Protein AF-A0A8T4BWG8-F1 (afdb_monomer_lite)

Secondary structure (DSSP, 8-state):
----TTBTTTB-SSHHHHHHHHHHHHHHTTSS---S---S---------S-HHHH-

Structure (mmCIF, N/CA/C/O backbone):
data_AF-A0A8T4BWG8-F1
#
_entry.id   AF-A0A8T4BWG8-F1
#
loop_
_atom_site.group_PDB
_atom_site.id
_atom_site.type_symbol
_atom_site.label_atom_id
_atom_site.label_alt_id
_atom_site.label_comp_id
_atom_site.label_asym_id
_atom_site.label_entity_id
_atom_site.label_seq_id
_atom_site.pdbx_PDB_ins_code
_atom_site.Cartn_x
_atom_site.Cartn_y
_atom_site.Cartn_z
_atom_site.occupancy
_atom_site.B_iso_or_equiv
_atom_site.auth_seq_id
_atom_site.auth_comp_id
_atom_site.auth_asym_id
_atom_site.auth_atom_id
_atom_site.pdbx_PDB_model_num
ATOM 1 N N . MET A 1 1 ? -1.249 -19.857 -10.368 1.00 81.00 1 MET A N 1
ATOM 2 C CA . MET A 1 1 ? -0.786 -18.650 -9.644 1.00 81.00 1 MET A CA 1
ATOM 3 C C . MET A 1 1 ? -1.297 -17.430 -10.403 1.00 81.00 1 MET A C 1
ATOM 5 O O . MET A 1 1 ? -1.201 -17.441 -11.623 1.00 81.00 1 MET A O 1
ATOM 9 N N . ARG A 1 2 ? -1.913 -16.441 -9.741 1.00 91.94 2 ARG A N 1
ATOM 10 C CA . ARG A 1 2 ? -2.467 -15.251 -10.419 1.00 91.94 2 ARG A CA 1
ATOM 11 C C . ARG A 1 2 ? -1.376 -14.177 -10.561 1.00 91.94 2 ARG A C 1
ATOM 13 O O . ARG A 1 2 ? -0.778 -13.846 -9.540 1.00 91.94 2 ARG A O 1
ATOM 20 N N . PRO A 1 3 ? -1.123 -13.621 -11.759 1.00 93.25 3 PRO A N 1
ATOM 21 C CA . PRO A 1 3 ? -0.107 -12.588 -11.939 1.00 93.25 3 PRO A CA 1
ATOM 22 C C . PRO A 1 3 ? -0.531 -11.238 -11.340 1.00 93.25 3 PRO A C 1
ATOM 24 O O . PRO A 1 3 ? -1.716 -10.892 -11.288 1.00 93.25 3 PRO A O 1
ATOM 27 N N . THR A 1 4 ? 0.456 -10.449 -10.921 1.00 93.19 4 THR A N 1
ATOM 28 C CA . THR A 1 4 ? 0.297 -9.083 -10.401 1.00 93.19 4 THR A CA 1
ATOM 29 C C . THR A 1 4 ? 0.396 -8.058 -11.532 1.00 93.19 4 THR A C 1
ATOM 31 O O . THR A 1 4 ? 1.432 -7.436 -11.735 1.00 93.19 4 THR A O 1
ATOM 34 N N . ILE A 1 5 ? -0.696 -7.887 -12.279 1.00 96.12 5 ILE A N 1
ATOM 35 C CA . ILE A 1 5 ? -0.731 -7.123 -13.545 1.00 96.12 5 ILE A CA 1
ATOM 36 C C . ILE A 1 5 ? -0.378 -5.632 -13.371 1.00 96.12 5 ILE A C 1
ATOM 38 O O . ILE A 1 5 ? 0.166 -5.025 -14.282 1.00 96.12 5 ILE A O 1
ATOM 42 N N . VAL A 1 6 ? -0.672 -5.045 -12.206 1.00 95.69 6 VAL A N 1
ATOM 43 C CA . VAL A 1 6 ? -0.451 -3.611 -11.928 1.00 95.69 6 VAL A CA 1
ATOM 44 C C . VAL A 1 6 ? 0.868 -3.315 -11.197 1.00 95.69 6 VAL A C 1
ATOM 46 O O . VAL A 1 6 ? 1.147 -2.155 -10.880 1.00 95.69 6 VAL A O 1
ATOM 49 N N . ALA A 1 7 ? 1.668 -4.344 -10.893 1.00 95.62 7 ALA A N 1
ATOM 50 C CA . ALA A 1 7 ? 2.975 -4.167 -10.263 1.00 95.62 7 ALA A CA 1
ATOM 51 C C . ALA A 1 7 ? 3.916 -3.407 -11.209 1.00 95.62 7 ALA A C 1
ATOM 53 O O . ALA A 1 7 ? 3.980 -3.701 -12.399 1.00 95.62 7 ALA A O 1
ATOM 54 N N . GLY A 1 8 ? 4.633 -2.417 -10.685 1.00 95.69 8 GLY A N 1
ATOM 55 C CA . GLY A 1 8 ? 5.437 -1.477 -11.469 1.00 95.69 8 GLY A CA 1
ATOM 56 C C . GLY A 1 8 ? 4.655 -0.279 -12.020 1.00 95.69 8 GLY A C 1
ATOM 57 O O . GLY A 1 8 ? 5.276 0.661 -12.504 1.00 95.69 8 GLY A O 1
ATOM 58 N N . SER A 1 9 ? 3.318 -0.273 -11.928 1.00 95.81 9 SER A N 1
ATOM 59 C CA . SER A 1 9 ? 2.483 0.886 -12.285 1.00 95.81 9 SER A CA 1
ATOM 60 C C . SER A 1 9 ? 1.802 1.504 -11.066 1.00 95.81 9 SER A C 1
ATOM 62 O O . S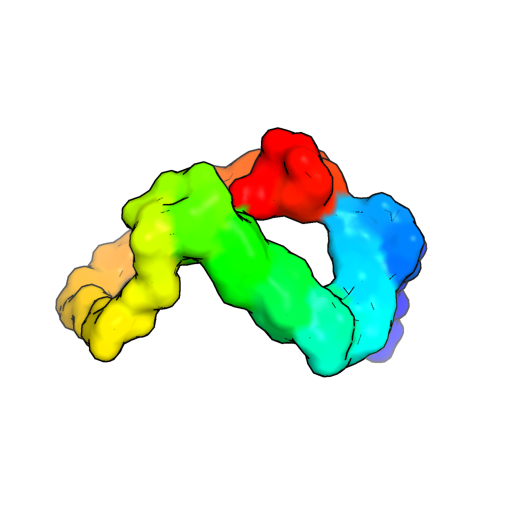ER A 1 9 ? 1.873 2.710 -10.865 1.00 95.81 9 SER A O 1
ATOM 64 N N . PHE A 1 10 ? 1.136 0.689 -10.242 1.00 96.94 10 PHE A N 1
ATOM 65 C CA . PHE A 1 10 ? 0.383 1.170 -9.074 1.00 96.94 10 PHE A CA 1
ATOM 66 C C . PHE A 1 10 ? 1.220 1.148 -7.792 1.00 96.94 10 PHE A C 1
ATOM 68 O O . PHE A 1 10 ? 0.983 1.946 -6.888 1.00 96.94 10 PHE A O 1
ATOM 75 N N . TYR A 1 11 ? 2.182 0.233 -7.719 1.00 97.12 11 TYR A N 1
ATOM 76 C CA . TYR A 1 11 ? 3.118 0.051 -6.614 1.00 97.12 11 TYR A CA 1
ATOM 77 C C . TYR A 1 11 ? 4.424 -0.546 -7.147 1.00 97.12 11 TYR A C 1
ATOM 79 O O . TYR A 1 11 ? 4.457 -1.087 -8.256 1.00 97.12 11 TYR A O 1
ATOM 87 N N . GLU A 1 12 ? 5.499 -0.458 -6.371 1.00 97.69 12 GLU A N 1
ATOM 88 C CA . GLU A 1 12 ? 6.825 -0.943 -6.765 1.00 97.69 12 GLU A CA 1
ATOM 89 C C . GLU A 1 12 ? 6.866 -2.460 -7.015 1.00 97.69 12 GLU A C 1
ATOM 91 O O . GLU A 1 12 ? 6.373 -3.261 -6.224 1.00 97.69 12 GLU A O 1
ATOM 96 N N . ILE A 1 13 ? 7.496 -2.874 -8.118 1.00 97.38 13 ILE A N 1
ATOM 97 C CA . ILE A 1 13 ? 7.616 -4.295 -8.495 1.00 97.38 13 ILE A CA 1
ATOM 98 C C . ILE A 1 13 ? 8.710 -5.030 -7.707 1.00 97.38 13 ILE A C 1
ATOM 100 O O . ILE A 1 13 ? 8.626 -6.236 -7.484 1.00 97.38 13 ILE A O 1
ATOM 104 N N . SER A 1 14 ? 9.754 -4.312 -7.288 1.00 97.50 14 SER A N 1
ATOM 105 C CA . SER A 1 14 ? 10.838 -4.876 -6.485 1.00 97.50 14 SER A CA 1
ATOM 106 C C . SER A 1 14 ? 10.417 -4.932 -5.024 1.00 97.50 14 SER A C 1
ATOM 108 O O . SER A 1 14 ? 10.021 -3.914 -4.466 1.00 97.50 14 SER A O 1
ATOM 110 N N . PHE A 1 15 ? 10.585 -6.092 -4.387 1.00 96.44 15 PHE A N 1
ATOM 111 C CA . PHE A 1 15 ? 10.255 -6.279 -2.974 1.00 96.44 15 PHE A CA 1
ATOM 112 C C . PHE A 1 15 ? 10.905 -5.221 -2.072 1.00 96.44 15 PHE A C 1
ATOM 114 O O . PHE A 1 15 ? 10.214 -4.553 -1.313 1.00 96.44 15 PHE A O 1
ATOM 121 N N . THR A 1 16 ? 12.219 -5.015 -2.199 1.00 98.06 16 THR A N 1
ATOM 122 C CA . THR A 1 16 ? 12.957 -4.052 -1.369 1.00 98.06 16 THR A CA 1
ATOM 123 C C . THR A 1 16 ? 12.469 -2.621 -1.586 1.00 98.06 16 THR A C 1
ATOM 125 O O . THR A 1 16 ? 12.346 -1.854 -0.635 1.00 98.06 16 THR A O 1
ATOM 128 N N . LYS A 1 17 ? 12.149 -2.253 -2.834 1.00 98.00 17 LYS A N 1
ATOM 129 C CA . LYS A 1 17 ? 11.604 -0.923 -3.135 1.00 98.00 17 LYS A CA 1
ATOM 130 C C . LYS A 1 17 ? 10.182 -0.760 -2.612 1.00 98.00 17 LYS A C 1
ATOM 132 O O . LYS A 1 17 ? 9.870 0.292 -2.074 1.00 98.00 17 LYS A O 1
ATOM 137 N N . LEU A 1 18 ? 9.353 -1.796 -2.721 1.00 97.56 18 LEU A N 1
ATOM 138 C CA . LEU A 1 18 ? 7.989 -1.806 -2.201 1.00 97.56 18 LEU A CA 1
ATOM 139 C C . LEU A 1 18 ? 7.965 -1.702 -0.678 1.00 97.56 18 LEU A C 1
ATOM 141 O O . LEU A 1 18 ? 7.159 -0.962 -0.126 1.00 97.56 18 LEU A O 1
ATOM 145 N N . GLU A 1 19 ? 8.868 -2.401 0.006 1.00 97.44 19 GLU A N 1
ATOM 146 C CA . GLU A 1 19 ? 9.000 -2.305 1.457 1.00 97.44 19 GLU A CA 1
ATOM 147 C C . GLU A 1 19 ? 9.342 -0.873 1.887 1.00 97.44 19 GLU A C 1
ATOM 149 O O . GLU A 1 19 ? 8.692 -0.326 2.778 1.00 97.44 19 GLU A O 1
ATOM 154 N N . ASN A 1 20 ? 10.317 -0.245 1.227 1.00 97.56 20 ASN A N 1
ATOM 15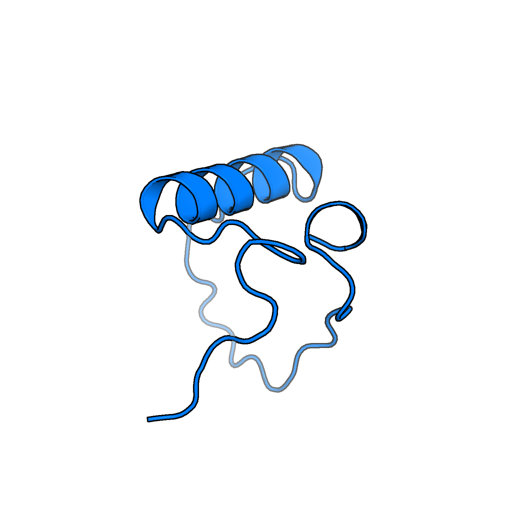5 C CA . ASN A 1 20 ? 10.675 1.146 1.497 1.00 97.56 20 ASN A CA 1
ATOM 156 C C . ASN A 1 20 ? 9.532 2.104 1.140 1.00 97.56 20 ASN A C 1
ATOM 158 O O . ASN A 1 20 ? 9.208 2.974 1.938 1.00 97.56 20 ASN A O 1
ATOM 162 N N . GLN A 1 21 ? 8.858 1.887 0.006 1.00 97.00 21 GLN A N 1
ATOM 163 C CA . GLN A 1 21 ? 7.689 2.666 -0.402 1.00 97.00 21 GLN A CA 1
ATOM 164 C C . GLN A 1 21 ? 6.594 2.626 0.670 1.00 97.00 21 GLN A C 1
ATOM 166 O O . GLN A 1 21 ? 6.050 3.667 1.019 1.00 97.00 21 GLN A O 1
ATOM 171 N N . ILE A 1 22 ? 6.290 1.450 1.228 1.00 96.44 22 ILE A N 1
ATOM 172 C CA . ILE A 1 22 ? 5.306 1.309 2.309 1.00 96.44 22 ILE A CA 1
ATOM 173 C C . ILE A 1 22 ? 5.776 2.041 3.569 1.00 96.44 22 ILE A C 1
ATOM 175 O O . ILE A 1 22 ? 4.988 2.767 4.168 1.00 96.44 22 ILE A O 1
ATOM 179 N N . LYS A 1 23 ? 7.044 1.897 3.973 1.00 95.94 23 LYS A N 1
ATOM 180 C CA . LYS A 1 23 ? 7.578 2.604 5.152 1.00 95.94 23 LYS A CA 1
ATOM 181 C C . LYS A 1 23 ? 7.466 4.122 4.997 1.00 95.94 23 LYS A C 1
ATOM 183 O O . LYS A 1 23 ? 6.957 4.781 5.897 1.00 95.94 23 LYS A O 1
ATOM 188 N N . ASP A 1 24 ? 7.834 4.650 3.835 1.00 95.88 24 ASP A N 1
ATOM 189 C CA . ASP A 1 24 ? 7.738 6.079 3.528 1.00 95.88 24 ASP A CA 1
ATOM 190 C C . ASP A 1 24 ? 6.289 6.587 3.562 1.00 95.88 24 ASP A C 1
ATOM 192 O O . ASP A 1 24 ? 6.038 7.716 3.984 1.00 95.88 24 ASP A O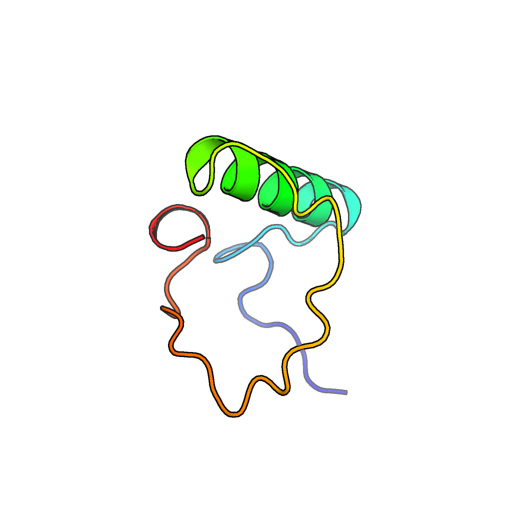 1
ATOM 196 N N . LEU A 1 25 ? 5.321 5.771 3.131 1.00 95.38 25 LEU A N 1
ATOM 197 C CA . LEU A 1 25 ? 3.896 6.106 3.226 1.00 95.38 25 LEU A CA 1
ATOM 198 C C . LEU A 1 25 ? 3.426 6.188 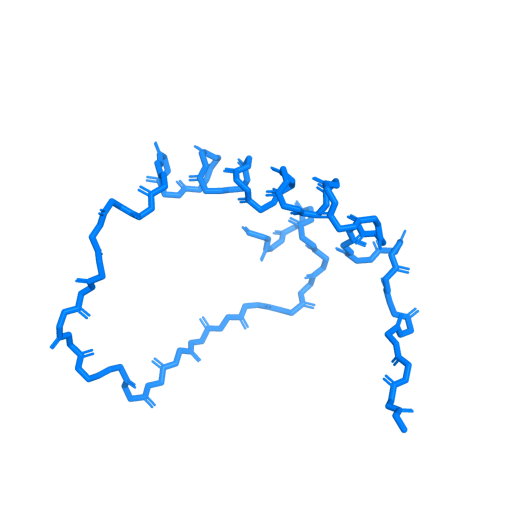4.679 1.00 95.38 25 LEU A C 1
ATOM 200 O O . LEU A 1 25 ? 2.681 7.102 5.021 1.00 95.38 25 LEU A O 1
ATOM 204 N N . PHE A 1 26 ? 3.903 5.303 5.559 1.00 94.62 26 PHE A N 1
ATOM 205 C CA . PHE A 1 26 ? 3.597 5.391 6.990 1.00 94.62 26 PHE A CA 1
ATOM 206 C C . PHE A 1 26 ? 4.145 6.673 7.626 1.00 94.62 26 PHE A C 1
ATOM 208 O O . PHE A 1 26 ? 3.452 7.294 8.433 1.00 94.62 26 PHE A O 1
ATOM 215 N N . GLU A 1 27 ? 5.346 7.097 7.235 1.00 94.12 27 GLU A N 1
ATOM 216 C CA . GLU A 1 27 ? 5.944 8.358 7.690 1.00 94.12 27 GLU A CA 1
ATOM 217 C C . GLU A 1 27 ? 5.196 9.586 7.138 1.00 94.12 27 GLU A C 1
ATOM 219 O O . GLU A 1 27 ? 5.006 10.567 7.851 1.00 94.12 27 GLU A O 1
ATOM 224 N N . LYS A 1 28 ? 4.709 9.539 5.890 1.00 92.19 28 LYS A N 1
ATOM 225 C CA . LYS A 1 28 ? 3.923 10.634 5.282 1.00 92.19 28 LYS A CA 1
ATOM 226 C C . LYS A 1 28 ? 2.464 10.679 5.742 1.00 92.19 28 LYS A C 1
ATOM 228 O O . LYS A 1 28 ? 1.857 11.746 5.705 1.00 92.19 28 LYS A O 1
ATOM 233 N N . GLY A 1 29 ? 1.895 9.536 6.118 1.00 90.12 29 GLY A N 1
ATOM 234 C CA . GLY A 1 29 ? 0.512 9.395 6.560 1.00 90.12 29 GLY A CA 1
ATOM 235 C C . GLY A 1 29 ? 0.404 9.442 8.089 1.00 90.12 29 GLY A C 1
ATOM 236 O O . GLY A 1 29 ? 0.370 10.530 8.659 1.00 90.12 29 GLY A O 1
ATOM 237 N N . PRO A 1 30 ? 0.335 8.291 8.786 1.00 89.44 30 PRO A N 1
ATOM 238 C CA . PRO A 1 30 ? 0.291 8.222 10.252 1.00 89.44 30 PRO A CA 1
ATOM 239 C C . PRO A 1 30 ? 1.450 8.899 11.008 1.00 89.44 30 PRO A C 1
ATOM 241 O O . PRO A 1 30 ? 1.330 9.101 12.217 1.00 89.44 30 PRO A O 1
ATOM 244 N N . GLY A 1 31 ? 2.568 9.203 10.343 1.00 93.19 31 GLY A N 1
ATOM 245 C CA . GLY A 1 31 ? 3.743 9.859 10.926 1.00 93.19 31 GLY A CA 1
ATOM 246 C C . GLY A 1 31 ? 4.716 8.919 11.641 1.00 93.19 31 GLY A C 1
ATOM 247 O O . GLY A 1 31 ? 5.663 9.393 12.257 1.00 93.19 31 GLY A O 1
ATOM 248 N N . SER A 1 32 ? 4.455 7.608 11.641 1.00 92.69 32 SER A N 1
ATOM 249 C CA . SER A 1 32 ? 5.362 6.591 12.188 1.00 92.69 32 SER A CA 1
ATOM 250 C C . SER A 1 32 ? 4.918 5.176 11.817 1.00 92.69 32 SER A C 1
ATOM 252 O O . SER A 1 32 ? 3.735 4.908 11.567 1.00 92.69 32 SER A O 1
ATOM 254 N N . LEU A 1 33 ? 5.861 4.236 11.855 1.00 93.00 33 LEU A N 1
ATOM 255 C CA . LEU A 1 33 ? 5.559 2.811 11.755 1.00 93.00 33 LEU A CA 1
ATOM 256 C C . LEU A 1 33 ? 4.802 2.280 12.989 1.00 93.00 33 LEU A C 1
ATOM 258 O O . LEU A 1 33 ? 5.065 2.686 14.125 1.00 93.00 33 LEU A O 1
ATOM 262 N N . PRO A 1 34 ? 3.893 1.304 12.808 1.00 88.31 34 PRO A N 1
ATOM 263 C CA . PRO A 1 34 ? 3.170 0.695 13.917 1.00 88.31 34 PRO A CA 1
ATOM 264 C C . PRO A 1 34 ? 4.126 -0.080 14.841 1.00 88.31 34 PRO A C 1
ATOM 266 O O . PRO A 1 34 ? 4.592 -1.166 14.510 1.00 88.31 34 PRO A O 1
ATOM 269 N N . MET A 1 35 ? 4.382 0.458 16.038 1.00 86.38 35 MET A N 1
ATOM 270 C CA . MET A 1 35 ? 5.328 -0.120 17.009 1.00 86.38 35 MET A CA 1
ATOM 271 C C . MET A 1 35 ? 4.818 -1.376 17.724 1.00 86.38 35 MET A C 1
ATOM 273 O O . MET A 1 35 ? 5.604 -2.170 18.238 1.00 86.38 35 MET A O 1
ATOM 277 N N . LYS A 1 36 ? 3.496 -1.533 17.835 1.00 86.25 36 LYS A N 1
ATOM 278 C CA . LYS A 1 36 ? 2.863 -2.655 18.535 1.00 86.25 36 LYS A CA 1
ATOM 279 C C . LYS A 1 36 ? 1.646 -3.124 17.762 1.00 86.25 36 LYS A C 1
ATOM 281 O O . LYS A 1 36 ? 0.825 -2.320 17.318 1.00 86.25 36 LYS A O 1
ATOM 286 N N . LYS A 1 37 ? 1.496 -4.443 17.662 1.00 81.88 37 LYS A N 1
ATOM 287 C CA . LYS A 1 37 ? 0.256 -5.046 17.182 1.00 81.88 37 LYS A CA 1
ATOM 288 C C . LYS A 1 37 ? -0.853 -4.725 18.185 1.00 81.88 37 LYS A C 1
ATOM 290 O O . LYS A 1 37 ? -0.679 -4.912 19.385 1.00 81.88 37 LYS A O 1
ATOM 295 N N . ARG A 1 38 ? -1.988 -4.216 17.704 1.00 82.25 38 ARG A N 1
ATOM 296 C CA . ARG A 1 38 ? -3.174 -4.015 18.546 1.00 82.25 38 ARG A CA 1
ATOM 297 C C . ARG A 1 38 ? -3.852 -5.370 18.768 1.00 82.25 38 ARG A C 1
ATOM 299 O O . ARG A 1 38 ? -4.134 -6.060 17.796 1.00 82.25 38 ARG A O 1
ATOM 306 N N . GLU A 1 39 ? -4.179 -5.710 20.012 1.00 82.50 39 GLU A N 1
ATOM 307 C CA . GLU A 1 39 ? -4.916 -6.937 20.389 1.00 82.50 39 GLU A CA 1
ATOM 308 C C . GLU A 1 39 ? -6.431 -6.846 20.112 1.00 82.50 39 GLU A C 1
ATOM 310 O O . GLU A 1 39 ? -7.245 -7.501 20.755 1.00 82.50 39 GLU A O 1
ATOM 315 N N . LYS A 1 40 ? -6.847 -5.991 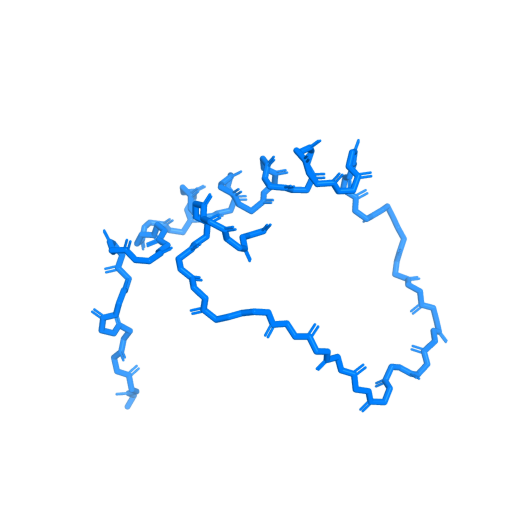19.172 1.00 80.44 40 LYS A N 1
ATOM 316 C CA . LYS A 1 40 ? -8.260 -5.842 18.815 1.00 80.44 40 LYS A CA 1
ATOM 317 C C . LYS A 1 40 ? -8.620 -6.825 17.706 1.00 80.44 40 LYS A C 1
ATOM 319 O O . LYS A 1 40 ? -7.881 -6.956 16.733 1.00 80.44 40 LYS A O 1
ATOM 324 N N . ASN A 1 41 ? -9.806 -7.418 17.806 1.00 85.31 41 ASN A N 1
ATOM 325 C CA . ASN A 1 41 ? -10.418 -8.147 16.700 1.00 85.31 41 ASN A CA 1
ATOM 326 C C . ASN A 1 41 ? -10.907 -7.128 15.658 1.00 85.31 41 ASN A C 1
ATOM 328 O O . ASN A 1 41 ? -11.953 -6.504 15.832 1.00 85.31 41 ASN A O 1
ATOM 332 N N . ILE A 1 42 ? -10.111 -6.892 14.610 1.00 88.88 42 ILE A N 1
ATOM 333 C CA . ILE A 1 42 ? -10.516 -6.045 13.480 1.00 88.88 42 ILE A CA 1
ATOM 334 C C . ILE A 1 42 ? -11.519 -6.840 12.640 1.00 88.88 42 ILE A C 1
ATOM 336 O O . ILE A 1 42 ? -11.149 -7.827 12.013 1.00 88.88 42 ILE A O 1
ATOM 340 N N . PHE A 1 43 ? -12.779 -6.406 12.630 1.00 92.44 43 PHE A N 1
ATOM 341 C CA . PHE A 1 43 ? -13.841 -7.053 11.852 1.00 92.44 43 PHE A CA 1
ATOM 342 C C . PHE A 1 43 ? -13.797 -6.683 10.364 1.00 92.44 43 PHE A C 1
ATOM 344 O O . PHE A 1 43 ? -14.092 -7.518 9.516 1.00 92.44 43 PHE A O 1
ATOM 351 N N . ALA A 1 44 ? -13.435 -5.436 10.045 1.00 94.44 44 ALA A N 1
ATOM 352 C CA . ALA A 1 44 ? -13.358 -4.931 8.678 1.00 94.44 44 ALA A CA 1
ATOM 353 C C . ALA A 1 44 ? -12.432 -3.708 8.577 1.00 94.44 44 ALA A C 1
ATOM 355 O O . ALA A 1 44 ? -12.151 -3.042 9.576 1.00 94.44 44 ALA A O 1
ATOM 356 N N . ALA A 1 45 ? -11.999 -3.402 7.354 1.00 92.19 45 ALA A N 1
ATOM 357 C CA . ALA A 1 45 ? -11.299 -2.175 6.993 1.00 92.19 45 ALA A CA 1
ATOM 358 C C . ALA A 1 45 ? -11.847 -1.646 5.661 1.00 92.19 45 ALA A C 1
ATOM 360 O O . ALA A 1 45 ? -12.210 -2.428 4.783 1.00 92.19 45 ALA A O 1
ATOM 361 N N . ILE A 1 46 ? -11.886 -0.322 5.513 1.00 95.38 46 ILE A N 1
ATOM 362 C CA . ILE A 1 46 ? -12.175 0.353 4.246 1.00 95.38 46 ILE A CA 1
ATOM 363 C C . ILE A 1 46 ? -10.872 1.009 3.811 1.00 95.38 46 ILE A C 1
ATOM 365 O O . ILE A 1 46 ? -10.323 1.826 4.549 1.00 95.38 46 ILE A O 1
ATOM 369 N N . ALA A 1 47 ? -10.371 0.625 2.642 1.00 94.12 47 ALA A N 1
ATOM 370 C CA . ALA A 1 47 ? -9.139 1.152 2.079 1.00 94.12 47 ALA A CA 1
ATOM 371 C C . ALA A 1 47 ? -9.366 1.566 0.617 1.00 94.12 47 ALA A C 1
ATOM 373 O O . ALA A 1 47 ? -10.107 0.887 -0.103 1.00 94.12 47 ALA A O 1
ATOM 374 N N . PRO A 1 48 ? -8.757 2.673 0.170 1.00 95.06 48 PRO A N 1
ATOM 375 C CA . PRO A 1 48 ? -8.777 3.064 -1.233 1.00 95.06 48 PRO A CA 1
ATOM 376 C C . PRO A 1 48 ? -7.978 2.068 -2.091 1.00 95.06 48 PRO A C 1
ATOM 378 O O . PRO A 1 48 ? -7.160 1.303 -1.587 1.00 95.06 48 PRO A O 1
ATOM 381 N N . HIS A 1 49 ? -8.227 2.070 -3.402 1.00 95.38 49 HIS A N 1
ATOM 382 C CA . HIS A 1 49 ? -7.625 1.119 -4.349 1.00 95.38 49 HIS A CA 1
ATOM 383 C C . HIS A 1 49 ? -6.789 1.792 -5.449 1.00 95.38 49 HIS A C 1
ATOM 385 O O . HIS A 1 49 ? -6.400 1.133 -6.416 1.00 95.38 49 HIS A O 1
ATOM 391 N N . ALA A 1 50 ? -6.555 3.104 -5.347 1.00 94.81 50 ALA A N 1
ATOM 392 C CA . ALA A 1 50 ? -5.722 3.814 -6.306 1.00 94.81 50 ALA A CA 1
ATOM 393 C C . ALA A 1 50 ? -4.239 3.449 -6.107 1.00 94.81 50 ALA A C 1
ATOM 395 O O . ALA A 1 50 ? -3.862 2.752 -5.163 1.00 94.81 50 ALA A O 1
ATOM 396 N N . GLY A 1 51 ? -3.385 3.895 -7.031 1.00 95.50 51 GLY A N 1
ATOM 397 C CA . GLY A 1 51 ? -1.943 3.702 -6.898 1.00 95.50 51 GLY A CA 1
ATOM 398 C C . GLY A 1 51 ? -1.416 4.278 -5.581 1.00 95.50 51 GLY A C 1
ATOM 399 O O . GLY A 1 51 ? -1.919 5.290 -5.090 1.00 95.50 51 GLY A O 1
ATOM 400 N N . TYR A 1 52 ? -0.367 3.663 -5.040 1.00 95.81 52 TYR A N 1
ATOM 401 C CA . TYR A 1 52 ? 0.218 4.002 -3.736 1.00 95.81 52 TYR A CA 1
ATOM 402 C C . TYR A 1 52 ? 0.695 5.456 -3.657 1.00 95.81 52 TYR A C 1
ATOM 404 O O . TYR A 1 52 ? 0.749 6.037 -2.583 1.00 95.81 52 TYR A O 1
ATOM 412 N N . PHE A 1 53 ? 0.983 6.079 -4.800 1.00 94.12 53 PHE A N 1
ATOM 413 C CA . PHE A 1 53 ? 1.287 7.506 -4.867 1.00 94.12 53 PHE A CA 1
ATOM 414 C C . PHE A 1 53 ? 0.113 8.405 -4.439 1.00 94.12 53 PHE A C 1
ATOM 416 O O . PHE A 1 53 ?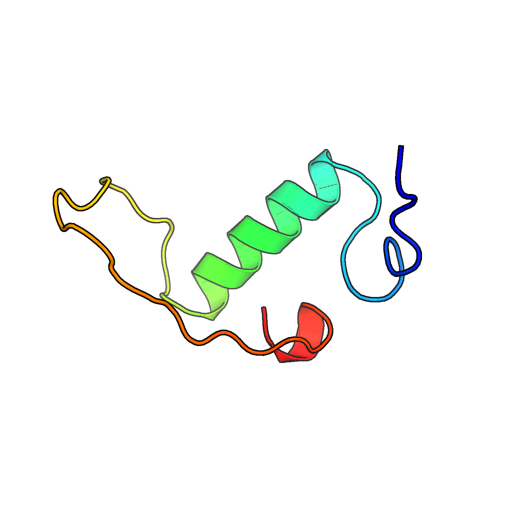 0.334 9.464 -3.861 1.00 94.12 53 PHE A O 1
ATOM 423 N N . PHE A 1 54 ? -1.126 7.997 -4.727 1.00 93.00 54 PHE A N 1
ATOM 424 C CA . PHE A 1 54 ? -2.328 8.791 -4.460 1.00 93.00 54 PHE A CA 1
ATOM 425 C C . PHE A 1 54 ? -3.067 8.350 -3.200 1.00 93.00 54 PHE A C 1
ATOM 427 O O . PHE A 1 54 ? -3.737 9.165 -2.572 1.00 93.00 54 PHE A O 1
ATOM 434 N N . SER A 1 55 ? -3.008 7.059 -2.867 1.00 91.19 55 SER A N 1
ATOM 435 C CA . SER A 1 55 ? -3.822 6.483 -1.796 1.00 91.19 55 SER A CA 1
ATOM 436 C C . SER A 1 55 ? -3.091 5.430 -0.962 1.00 91.19 55 SER A C 1
ATOM 438 O O . SER A 1 55 ? -3.716 4.469 -0.509 1.00 91.19 55 SER A O 1
ATOM 440 N N . GLY A 1 56 ? -1.770 5.568 -0.858 1.00 86.75 56 GLY A N 1
ATOM 441 C CA . GLY A 1 56 ? -0.915 4.733 -0.017 1.00 86.75 56 GLY A CA 1
ATOM 442 C C . GLY A 1 56 ? -0.903 5.155 1.444 1.00 86.75 56 GLY A C 1
ATOM 443 O O . GLY A 1 56 ? -1.239 6.325 1.731 1.00 86.75 56 GLY A O 1
#

Radius of gyration: 13.34 Å; chains: 1; bounding box: 27×29×34 Å

Foldseek 3Di:
DDDPPCDVPQADNDPVRRVVLVQVLCCVPVNHDDPDDDPDDDPDDDADDGRSVVGD

Sequence (56 aa):
MRPTIVAGSFYEISFTKLENQIKDLFEKGPGSLPMKKREKNIFAAIAPHAGYFFSG

pLDDT: mean 92.9, std 4.73, range [80.44, 98.06]